Protein AF-A0A9W7L3P3-F1 (afdb_monomer_lite)

Structure (mmCIF, N/CA/C/O backbone):
data_AF-A0A9W7L3P3-F1
#
_entry.id   AF-A0A9W7L3P3-F1
#
loop_
_atom_site.group_PDB
_atom_site.id
_atom_site.type_symbol
_atom_site.label_atom_id
_atom_site.label_alt_id
_atom_site.label_comp_id
_atom_site.label_asym_id
_atom_site.label_entity_id
_atom_site.label_seq_id
_atom_site.pdbx_PDB_ins_code
_atom_site.Cartn_x
_atom_site.Cartn_y
_atom_site.Cartn_z
_atom_site.occupancy
_atom_site.B_iso_or_equiv
_atom_site.auth_seq_id
_atom_site.auth_comp_id
_atom_site.auth_asym_id
_atom_site.auth_atom_id
_atom_site.pdbx_PDB_model_num
ATOM 1 N N . MET A 1 1 ? -2.798 54.849 30.328 1.00 58.06 1 MET A N 1
ATOM 2 C CA . MET A 1 1 ? -1.854 54.057 29.497 1.00 58.06 1 MET A CA 1
ATOM 3 C C . MET A 1 1 ? -1.962 52.542 29.704 1.00 58.06 1 MET A C 1
ATOM 5 O O . MET A 1 1 ? -1.742 51.807 28.756 1.00 58.06 1 MET A O 1
ATOM 9 N N . THR A 1 2 ? -2.363 52.054 30.882 1.00 62.22 2 THR A N 1
ATOM 10 C CA . THR A 1 2 ? -2.474 50.613 31.211 1.00 62.22 2 THR A CA 1
ATOM 11 C C . THR A 1 2 ? -3.681 49.883 30.599 1.00 62.22 2 THR A C 1
ATOM 13 O O . THR A 1 2 ? -3.688 48.659 30.518 1.00 62.22 2 THR A O 1
ATOM 16 N N . HIS A 1 3 ? -4.718 50.605 30.163 1.00 67.12 3 HIS A N 1
ATOM 17 C CA . HIS A 1 3 ? -5.894 50.006 29.514 1.00 67.12 3 HIS A CA 1
ATOM 18 C C . HIS A 1 3 ? -5.633 49.639 28.050 1.00 67.12 3 HIS A C 1
ATOM 20 O O . HIS A 1 3 ? -6.048 48.574 27.601 1.00 67.12 3 HIS A O 1
ATOM 26 N N . PHE A 1 4 ? -4.878 50.477 27.333 1.00 69.19 4 PHE A N 1
ATOM 27 C CA . PHE A 1 4 ? -4.471 50.201 25.954 1.00 69.19 4 PHE A CA 1
ATOM 28 C C . PHE A 1 4 ? -3.526 49.001 25.871 1.00 69.19 4 PHE A C 1
ATOM 30 O O . PHE A 1 4 ? -3.684 48.162 24.992 1.00 69.19 4 PHE A O 1
ATOM 37 N N . THR A 1 5 ? -2.608 48.856 26.830 1.00 69.44 5 THR A N 1
ATOM 38 C CA . THR A 1 5 ? -1.710 47.693 26.889 1.00 69.44 5 THR A CA 1
ATOM 39 C C . THR A 1 5 ? -2.454 46.398 27.216 1.00 69.44 5 THR A C 1
ATOM 41 O O . THR A 1 5 ? -2.135 45.357 26.648 1.00 69.44 5 THR A O 1
ATOM 44 N N . ARG A 1 6 ? -3.490 46.453 28.066 1.00 74.44 6 ARG A N 1
ATOM 45 C CA . ARG A 1 6 ? -4.365 45.303 28.360 1.00 74.44 6 ARG A CA 1
ATOM 46 C C . ARG A 1 6 ? -5.200 44.884 27.152 1.00 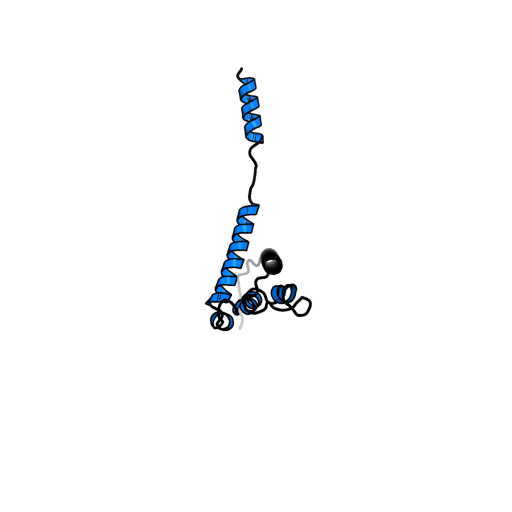74.44 6 ARG A C 1
ATOM 48 O O . ARG A 1 6 ? -5.254 43.697 26.854 1.00 74.44 6 ARG A O 1
ATOM 55 N N . LEU A 1 7 ? -5.795 45.837 26.433 1.00 72.31 7 LEU A N 1
ATOM 56 C CA . LEU A 1 7 ? -6.546 45.549 25.206 1.00 72.31 7 LEU A CA 1
ATOM 57 C C . LEU A 1 7 ? -5.651 44.940 24.125 1.00 72.31 7 LEU A C 1
ATOM 59 O O . LEU A 1 7 ? -6.035 43.958 23.499 1.00 72.31 7 LEU A O 1
ATOM 63 N N . PHE A 1 8 ? -4.436 45.465 23.960 1.00 75.44 8 PHE A N 1
ATOM 64 C CA . PHE A 1 8 ? -3.475 44.952 22.987 1.00 75.44 8 PHE A CA 1
ATOM 65 C C . PHE A 1 8 ? -3.001 43.527 23.322 1.00 75.44 8 PHE A C 1
ATOM 67 O O . PHE A 1 8 ? -2.916 42.683 22.434 1.00 75.44 8 PHE A O 1
ATOM 74 N N . LEU A 1 9 ? -2.773 43.224 24.607 1.00 73.69 9 LEU A N 1
ATOM 75 C CA . LEU A 1 9 ? -2.452 41.870 25.076 1.00 73.69 9 LEU A CA 1
ATOM 76 C C . LEU A 1 9 ? -3.598 40.877 24.841 1.00 73.69 9 LEU A C 1
ATOM 78 O O . LEU A 1 9 ? -3.352 39.766 24.381 1.00 73.69 9 LEU A O 1
ATOM 82 N N . PHE A 1 10 ? -4.846 41.276 25.102 1.00 74.00 10 PHE A N 1
ATOM 83 C CA . PHE A 1 10 ? -6.013 40.432 24.826 1.00 74.00 10 PHE A CA 1
ATOM 84 C C . PHE A 1 10 ? -6.187 40.148 23.327 1.00 74.00 10 PHE A C 1
ATOM 86 O O . PHE A 1 10 ? -6.502 39.021 22.946 1.00 74.00 10 PHE A O 1
ATOM 93 N N . LEU A 1 11 ? -5.926 41.137 22.469 1.00 76.50 11 LEU A N 1
ATOM 94 C CA . LEU A 1 11 ? -6.024 40.996 21.012 1.00 76.50 11 LEU A CA 1
ATOM 95 C C . LEU A 1 11 ? -4.939 40.059 20.448 1.00 76.50 11 LEU A C 1
ATOM 97 O O . LEU A 1 11 ? -5.214 39.262 19.554 1.00 76.50 11 LEU A O 1
ATOM 101 N N . LEU A 1 12 ? -3.734 40.079 21.029 1.00 74.19 12 LEU A N 1
ATOM 102 C CA . LEU A 1 12 ? -2.628 39.173 20.689 1.00 74.19 12 LEU A CA 1
ATOM 103 C C . LEU A 1 12 ? -2.917 37.706 21.046 1.00 74.19 12 LEU A C 1
ATOM 105 O O . LEU A 1 12 ? -2.524 36.807 20.306 1.00 74.19 12 LEU A O 1
ATOM 109 N N . VAL A 1 13 ? -3.634 37.452 22.144 1.00 74.38 13 VAL A N 1
ATOM 110 C CA . VAL A 1 13 ? -4.015 36.090 22.560 1.00 74.38 13 VAL A CA 1
ATOM 111 C C . VAL A 1 13 ? -5.079 35.490 21.632 1.00 74.38 13 VAL A C 1
ATOM 113 O O . VAL A 1 13 ? -5.055 34.290 21.369 1.00 74.38 13 VAL A O 1
ATOM 116 N N . LEU A 1 14 ? -5.972 36.313 21.072 1.00 70.12 14 LEU A N 1
ATOM 117 C CA . LEU A 1 14 ? -7.007 35.869 20.126 1.00 70.12 14 LEU A CA 1
ATOM 118 C C . LEU A 1 14 ? -6.471 35.568 18.714 1.00 70.12 14 LEU A C 1
ATOM 120 O O . LEU A 1 14 ? -7.133 34.875 17.947 1.00 70.12 14 LEU A O 1
ATOM 124 N N . LEU A 1 15 ? -5.272 36.055 18.378 1.00 66.62 15 LEU A N 1
ATOM 125 C CA . LEU A 1 15 ? -4.586 35.783 17.107 1.00 66.62 15 LEU A CA 1
ATOM 126 C C . LEU A 1 15 ? -3.742 34.496 17.134 1.00 66.62 15 LEU A C 1
ATOM 128 O O . LEU A 1 15 ? -3.132 34.149 16.123 1.00 66.62 15 LEU A O 1
ATOM 132 N N . LEU A 1 16 ? -3.691 33.776 18.261 1.00 66.81 16 LEU A N 1
ATOM 133 C CA . LEU A 1 16 ? -2.988 32.497 18.346 1.00 66.81 16 LEU A CA 1
ATOM 134 C C . LEU A 1 16 ? -3.813 31.415 17.625 1.00 66.81 16 LEU A C 1
ATOM 136 O O . LEU A 1 16 ? -4.913 31.088 18.077 1.00 66.81 16 LEU A O 1
ATOM 140 N N . PRO A 1 17 ? -3.317 30.826 16.520 1.00 66.06 17 PRO A N 1
ATOM 141 C CA . PRO A 1 17 ? -4.049 29.797 15.794 1.00 66.06 17 PRO A CA 1
ATOM 142 C C . PRO A 1 17 ? -4.228 28.558 16.679 1.00 66.06 17 PRO A C 1
ATOM 144 O O . PRO A 1 17 ? -3.274 27.841 16.993 1.00 66.06 17 PRO A O 1
ATOM 147 N N . THR A 1 18 ? -5.468 28.281 17.073 1.00 68.19 18 THR A N 1
ATOM 148 C CA . THR A 1 18 ? -5.830 27.071 17.805 1.00 68.19 18 THR A CA 1
ATOM 149 C C . THR A 1 18 ? -5.985 25.896 16.830 1.00 68.19 18 THR A C 1
ATOM 151 O O . THR A 1 18 ? -6.931 25.809 16.057 1.00 68.19 18 THR A O 1
ATOM 154 N N . GLY A 1 19 ? -5.044 24.944 16.889 1.00 59.44 19 GLY A N 1
ATOM 155 C CA . GLY A 1 19 ? -5.299 23.541 16.529 1.00 59.44 19 GLY A CA 1
ATOM 156 C C . GLY A 1 19 ? -4.790 23.035 15.170 1.00 59.44 19 GLY A C 1
ATOM 157 O O . GLY A 1 19 ? -5.517 22.995 14.185 1.00 59.44 19 GLY A O 1
ATOM 158 N N . ASN A 1 20 ? -3.591 22.437 15.160 1.00 58.28 20 ASN A N 1
ATOM 159 C CA . ASN A 1 20 ? -3.056 21.643 14.040 1.00 58.28 20 ASN A CA 1
ATOM 160 C C . ASN A 1 20 ? -3.150 20.118 14.293 1.00 58.28 20 ASN A C 1
ATOM 162 O O . ASN A 1 20 ? -2.153 19.398 14.245 1.00 58.28 20 ASN A O 1
ATOM 166 N N . HIS A 1 21 ? -4.349 19.570 14.532 1.00 59.25 21 HIS A N 1
ATOM 167 C CA . HIS A 1 21 ? -4.531 18.111 14.711 1.00 59.25 21 HIS A CA 1
ATOM 168 C C . HIS A 1 21 ? -4.523 17.300 13.397 1.00 59.25 21 HIS A C 1
ATOM 170 O O . HIS A 1 21 ? -4.377 16.074 13.420 1.00 59.25 21 HIS A O 1
ATOM 176 N N . ALA A 1 22 ? -4.635 17.955 12.237 1.00 60.44 22 ALA A N 1
ATOM 177 C CA . ALA A 1 22 ? -4.622 17.287 10.932 1.00 60.44 22 ALA A CA 1
ATOM 178 C C . ALA A 1 22 ? -3.230 16.748 10.539 1.00 60.44 22 ALA A C 1
ATOM 180 O O . ALA A 1 22 ? -3.123 15.723 9.856 1.00 60.44 22 ALA A O 1
ATOM 181 N N . LYS A 1 23 ? -2.151 17.396 11.006 1.00 63.19 23 LYS A N 1
ATOM 182 C CA . LYS A 1 23 ? -0.768 17.057 10.629 1.00 63.19 23 LYS A CA 1
ATOM 183 C C . LYS A 1 23 ? -0.342 15.678 11.150 1.00 63.19 23 LYS A C 1
ATOM 185 O O . LYS A 1 23 ? 0.233 14.899 10.393 1.00 63.19 23 LYS A O 1
ATOM 190 N N . SER A 1 24 ? -0.702 15.328 12.388 1.00 73.25 24 SER A N 1
ATOM 191 C CA . SER A 1 24 ? -0.318 14.045 13.002 1.00 73.25 24 SER A CA 1
ATOM 192 C C . SER A 1 24 ? -1.033 12.841 12.374 1.00 73.25 24 SER A C 1
ATOM 194 O O . SER A 1 24 ? -0.427 11.788 12.171 1.00 73.25 24 SER A O 1
ATOM 196 N N . ARG A 1 25 ? -2.314 12.986 11.999 1.00 70.00 25 ARG A N 1
ATOM 197 C CA . ARG A 1 25 ? -3.071 11.934 11.292 1.00 70.00 25 ARG A CA 1
ATOM 198 C C . ARG A 1 25 ? -2.506 11.668 9.898 1.00 70.00 25 ARG A C 1
ATOM 200 O O . ARG A 1 25 ? -2.386 10.506 9.500 1.00 70.00 25 ARG A O 1
ATOM 207 N N . ARG A 1 26 ? -2.133 12.729 9.173 1.00 72.94 26 ARG A N 1
ATOM 208 C CA . ARG A 1 26 ? -1.483 12.613 7.861 1.00 72.94 26 ARG A CA 1
ATOM 209 C C . ARG A 1 26 ? -0.138 11.898 7.976 1.00 72.94 26 ARG A C 1
ATOM 211 O O . ARG A 1 26 ? 0.062 10.915 7.275 1.00 72.94 26 ARG A O 1
ATOM 218 N N . GLN A 1 27 ? 0.705 12.302 8.929 1.00 79.12 27 GLN A N 1
ATOM 219 C CA . GLN A 1 27 ? 1.996 11.653 9.188 1.00 79.12 27 GLN A CA 1
ATOM 220 C C . GLN A 1 27 ? 1.854 10.150 9.462 1.00 79.12 27 GLN A C 1
ATOM 222 O O . GLN A 1 27 ? 2.544 9.358 8.833 1.00 79.12 27 GLN A O 1
ATOM 227 N N . LYS A 1 28 ? 0.911 9.731 10.320 1.00 84.38 28 LYS A N 1
ATOM 228 C CA . LYS A 1 28 ? 0.682 8.297 10.594 1.00 84.38 28 LYS A CA 1
ATOM 229 C C . LYS A 1 28 ? 0.274 7.507 9.347 1.00 84.38 28 LYS A C 1
ATOM 231 O O . LYS A 1 28 ? 0.715 6.378 9.165 1.00 84.38 28 LYS A O 1
ATOM 236 N N . THR A 1 29 ? -0.570 8.096 8.500 1.00 86.12 29 THR A N 1
ATOM 237 C CA . THR A 1 29 ? -1.037 7.444 7.267 1.00 86.12 29 THR A CA 1
ATOM 238 C C . THR A 1 29 ? 0.094 7.331 6.239 1.00 86.12 29 THR A C 1
ATOM 240 O O . THR A 1 29 ? 0.224 6.307 5.577 1.00 86.12 29 THR A O 1
ATOM 243 N N . ASP A 1 30 ? 0.957 8.347 6.160 1.00 86.88 30 ASP A N 1
ATOM 244 C CA . ASP A 1 30 ? 2.129 8.347 5.280 1.00 86.88 30 ASP A CA 1
ATOM 245 C C . ASP A 1 30 ? 3.189 7.338 5.722 1.00 86.88 30 ASP A C 1
ATOM 247 O O . ASP A 1 30 ? 3.771 6.656 4.880 1.00 86.88 30 ASP A O 1
ATOM 251 N N . THR A 1 31 ? 3.425 7.211 7.030 1.00 91.12 31 THR A N 1
ATOM 252 C CA . THR A 1 31 ? 4.332 6.194 7.575 1.00 91.12 31 THR A CA 1
ATOM 253 C C . THR A 1 31 ? 3.838 4.787 7.259 1.00 91.12 31 THR A C 1
ATOM 255 O O . THR A 1 31 ? 4.631 3.957 6.834 1.00 91.12 31 THR A O 1
ATOM 258 N N . MET A 1 32 ? 2.535 4.526 7.407 1.00 90.50 32 MET A N 1
ATOM 259 C CA . MET A 1 32 ? 1.948 3.225 7.073 1.00 90.50 32 MET A CA 1
ATOM 260 C C . MET A 1 32 ? 2.178 2.870 5.604 1.00 90.50 32 MET A C 1
ATOM 262 O O . MET A 1 32 ? 2.727 1.811 5.322 1.00 90.50 32 MET A O 1
ATOM 266 N N . TRP A 1 33 ? 1.845 3.784 4.688 1.00 90.50 33 TRP A N 1
ATOM 267 C CA . TRP A 1 33 ? 2.057 3.586 3.252 1.00 90.50 33 TRP A CA 1
ATOM 268 C C . TRP A 1 33 ? 3.527 3.270 2.935 1.00 90.50 33 TRP A C 1
ATOM 270 O O . TRP A 1 33 ? 3.821 2.301 2.242 1.00 90.50 33 TRP A O 1
ATOM 280 N N . LYS A 1 34 ? 4.463 4.051 3.491 1.00 93.00 34 LYS A N 1
ATOM 281 C CA . LYS A 1 34 ? 5.902 3.833 3.279 1.00 93.00 34 LYS A CA 1
ATOM 282 C C . LYS A 1 34 ? 6.375 2.492 3.832 1.00 93.00 34 LYS A C 1
ATOM 284 O O . LYS A 1 34 ? 7.200 1.846 3.197 1.00 93.00 34 LYS A O 1
ATOM 289 N N . ASN A 1 35 ? 5.877 2.085 4.997 1.00 94.69 35 ASN A N 1
ATOM 290 C CA . ASN A 1 35 ? 6.225 0.798 5.589 1.00 94.69 35 ASN A CA 1
ATOM 291 C C . ASN A 1 35 ? 5.680 -0.352 4.745 1.00 94.69 35 ASN A C 1
ATOM 293 O O . ASN A 1 35 ? 6.434 -1.265 4.440 1.00 94.69 35 ASN A O 1
ATOM 297 N N . ARG A 1 36 ? 4.426 -0.259 4.289 1.00 95.00 36 ARG A N 1
ATOM 298 C CA . ARG A 1 36 ? 3.819 -1.278 3.429 1.00 95.00 36 ARG A CA 1
ATOM 299 C C . ARG A 1 36 ? 4.551 -1.415 2.094 1.00 95.00 36 ARG A C 1
ATOM 301 O O . ARG A 1 36 ? 4.800 -2.525 1.645 1.00 95.00 36 ARG A O 1
ATOM 308 N N . LYS A 1 37 ? 4.956 -0.297 1.485 1.00 95.25 37 LYS A N 1
ATOM 309 C CA . LYS A 1 37 ? 5.789 -0.314 0.273 1.00 95.25 37 LYS A CA 1
ATOM 310 C C . LYS A 1 37 ? 7.122 -1.029 0.516 1.00 95.25 37 LYS A C 1
ATOM 312 O O . LYS A 1 37 ? 7.498 -1.886 -0.268 1.00 95.25 37 LYS A O 1
ATOM 317 N N . ARG A 1 38 ? 7.803 -0.715 1.624 1.00 95.44 38 ARG A N 1
ATOM 318 C CA . ARG A 1 38 ? 9.085 -1.342 1.994 1.00 95.44 38 ARG A CA 1
ATOM 319 C C . ARG A 1 38 ? 8.960 -2.835 2.278 1.00 95.44 38 ARG A C 1
ATOM 321 O O . ARG A 1 38 ? 9.874 -3.572 1.941 1.00 95.44 38 ARG A O 1
ATOM 328 N N . GLU A 1 39 ? 7.868 -3.253 2.909 1.00 95.88 39 GLU A N 1
ATOM 329 C CA . GLU A 1 39 ? 7.542 -4.664 3.134 1.00 95.88 39 GLU A CA 1
ATOM 330 C C . GLU A 1 39 ? 7.443 -5.390 1.786 1.00 95.88 39 GLU A C 1
ATOM 332 O O . GLU A 1 39 ? 8.170 -6.346 1.552 1.00 95.88 39 GLU A O 1
ATOM 337 N N . CYS A 1 40 ? 6.671 -4.853 0.838 1.00 96.81 40 CYS A N 1
ATOM 338 C CA . CYS A 1 40 ? 6.587 -5.407 -0.515 1.00 96.81 40 CYS A CA 1
ATOM 339 C C . CYS A 1 40 ? 7.926 -5.385 -1.273 1.00 96.81 40 CYS A C 1
ATOM 341 O O . CYS A 1 40 ? 8.212 -6.291 -2.037 1.00 96.81 40 CYS A O 1
ATOM 343 N N . GLU A 1 41 ? 8.772 -4.375 -1.078 1.00 95.31 41 GLU A N 1
ATOM 344 C CA . GLU A 1 41 ? 10.089 -4.314 -1.732 1.00 95.31 41 GLU A CA 1
ATOM 345 C C . GLU A 1 41 ? 11.106 -5.319 -1.160 1.00 95.31 41 GLU A C 1
ATOM 347 O O . GLU A 1 41 ? 12.050 -5.690 -1.855 1.00 95.31 41 GLU A O 1
ATOM 352 N N . ARG A 1 42 ? 10.981 -5.707 0.118 1.00 93.50 42 ARG A N 1
ATOM 353 C CA . ARG A 1 42 ? 12.045 -6.423 0.855 1.00 93.50 42 ARG A CA 1
ATOM 354 C C . ARG A 1 42 ? 11.654 -7.802 1.363 1.00 93.50 42 ARG A C 1
ATOM 356 O O . ARG A 1 42 ? 12.529 -8.647 1.537 1.00 93.50 42 ARG A O 1
ATOM 363 N N . GLU A 1 43 ? 10.388 -8.002 1.678 1.00 92.81 43 GLU A N 1
ATOM 364 C CA . GLU A 1 43 ? 9.893 -9.213 2.332 1.00 92.81 43 GLU A CA 1
ATOM 365 C C . GLU A 1 43 ? 9.115 -10.095 1.359 1.00 92.81 43 GLU A C 1
ATOM 367 O O . GLU A 1 43 ? 9.174 -11.313 1.485 1.00 92.81 43 GLU A O 1
ATOM 372 N N . ASP A 1 44 ? 8.462 -9.507 0.354 1.00 94.31 44 ASP A N 1
ATOM 373 C CA . ASP A 1 44 ? 7.803 -10.270 -0.703 1.00 94.31 44 ASP A CA 1
ATOM 374 C C . ASP A 1 44 ? 8.838 -10.889 -1.657 1.00 94.31 44 ASP A C 1
ATOM 376 O O . ASP A 1 44 ? 9.589 -10.185 -2.338 1.00 94.31 44 ASP A O 1
ATOM 380 N N . ASP A 1 45 ? 8.893 -12.223 -1.693 1.00 92.50 45 ASP A N 1
ATOM 381 C CA . ASP A 1 45 ? 9.882 -12.963 -2.482 1.00 92.50 45 ASP A CA 1
ATOM 382 C C . ASP A 1 45 ? 9.732 -12.725 -3.994 1.00 92.50 45 ASP A C 1
ATOM 384 O O . ASP A 1 45 ? 10.737 -12.744 -4.711 1.00 92.50 45 ASP A O 1
ATOM 388 N N . LEU A 1 46 ? 8.510 -12.456 -4.480 1.00 92.00 46 LEU A N 1
ATOM 389 C CA . LEU A 1 46 ? 8.258 -12.185 -5.897 1.00 92.00 46 LEU A CA 1
ATOM 390 C C . LEU A 1 46 ? 8.851 -10.832 -6.286 1.00 92.00 46 LEU A C 1
ATOM 392 O O . LEU A 1 46 ? 9.589 -10.742 -7.264 1.00 92.00 46 LEU A O 1
ATOM 396 N N . CYS A 1 47 ? 8.570 -9.785 -5.510 1.00 95.12 47 CYS A N 1
ATOM 397 C CA . CYS A 1 47 ? 9.039 -8.440 -5.830 1.00 95.12 47 CYS A CA 1
ATOM 398 C C . CYS A 1 47 ? 10.524 -8.230 -5.497 1.00 95.12 47 CYS A C 1
ATOM 400 O O . CYS A 1 47 ? 11.210 -7.499 -6.215 1.00 95.12 47 CYS A O 1
ATOM 402 N N . ARG A 1 48 ? 11.050 -8.882 -4.448 1.00 94.00 48 ARG A N 1
ATOM 403 C CA . ARG A 1 48 ? 12.473 -8.802 -4.067 1.00 94.00 48 ARG A CA 1
ATOM 404 C C . ARG A 1 48 ? 13.394 -9.431 -5.110 1.00 94.00 48 ARG A C 1
ATOM 406 O O . ARG A 1 48 ? 14.518 -8.968 -5.282 1.00 94.00 48 ARG A O 1
ATOM 413 N N . GLY A 1 49 ? 12.946 -10.496 -5.777 1.00 92.50 49 GLY A N 1
ATOM 414 C CA . GLY A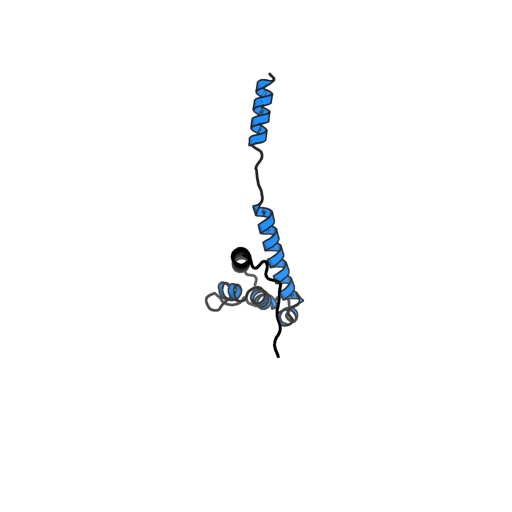 1 49 ? 13.725 -11.177 -6.815 1.00 92.50 49 GLY A CA 1
ATOM 415 C C . GLY A 1 49 ? 13.881 -10.374 -8.112 1.00 92.50 49 GLY A C 1
ATOM 416 O O . GLY A 1 49 ? 14.692 -10.742 -8.959 1.00 92.50 49 GLY A O 1
ATOM 417 N N . MET A 1 50 ? 13.120 -9.290 -8.278 1.00 93.56 50 MET A N 1
ATOM 418 C CA . MET A 1 50 ? 13.121 -8.454 -9.477 1.00 93.56 50 MET A CA 1
ATOM 419 C C . MET A 1 50 ? 14.083 -7.269 -9.342 1.00 93.56 50 MET A C 1
ATOM 421 O O . MET A 1 50 ? 14.279 -6.718 -8.257 1.00 93.56 50 MET A O 1
ATOM 425 N N . HIS A 1 51 ? 14.653 -6.833 -10.468 1.00 92.62 51 HIS A N 1
ATOM 426 C CA . HIS A 1 51 ? 15.456 -5.611 -10.508 1.00 92.62 51 HIS A CA 1
ATOM 427 C C . HIS A 1 51 ? 14.596 -4.394 -10.100 1.00 92.62 51 HIS A C 1
ATOM 429 O O . HIS A 1 51 ? 13.428 -4.342 -10.495 1.00 92.62 51 HIS A O 1
ATOM 435 N N . PRO A 1 52 ? 15.129 -3.404 -9.353 1.00 87.88 52 PRO A N 1
ATOM 436 C CA . PRO A 1 52 ? 14.358 -2.245 -8.885 1.00 87.88 52 PRO A CA 1
ATOM 437 C C . PRO A 1 52 ? 13.615 -1.471 -9.980 1.00 87.88 52 PRO A C 1
ATOM 439 O O . PRO A 1 52 ? 12.528 -0.963 -9.732 1.00 87.88 52 PRO A O 1
ATOM 442 N N . ASP A 1 53 ? 14.167 -1.425 -11.191 1.00 89.06 53 ASP A N 1
ATOM 443 C CA . ASP A 1 53 ? 13.537 -0.726 -12.320 1.00 89.06 53 ASP A CA 1
ATOM 444 C C . ASP A 1 53 ? 12.342 -1.496 -12.914 1.00 89.06 53 ASP A C 1
ATOM 446 O O . ASP A 1 53 ? 11.486 -0.897 -13.558 1.00 89.06 53 ASP A O 1
ATOM 450 N N . MET A 1 54 ? 12.253 -2.809 -12.660 1.00 91.75 54 MET A N 1
ATOM 451 C CA . MET A 1 54 ? 11.195 -3.686 -13.191 1.00 91.75 54 MET A CA 1
ATOM 452 C C . MET A 1 54 ? 10.178 -4.084 -12.111 1.00 91.75 54 MET A C 1
ATOM 454 O O . MET A 1 54 ? 9.089 -4.584 -12.389 1.00 91.75 54 MET A O 1
ATOM 458 N N . ASN A 1 55 ? 10.512 -3.883 -10.832 1.00 94.81 55 ASN A N 1
ATOM 459 C CA . ASN A 1 55 ? 9.694 -4.377 -9.726 1.00 94.81 55 ASN A CA 1
ATOM 460 C C . ASN A 1 55 ? 8.520 -3.454 -9.361 1.00 94.81 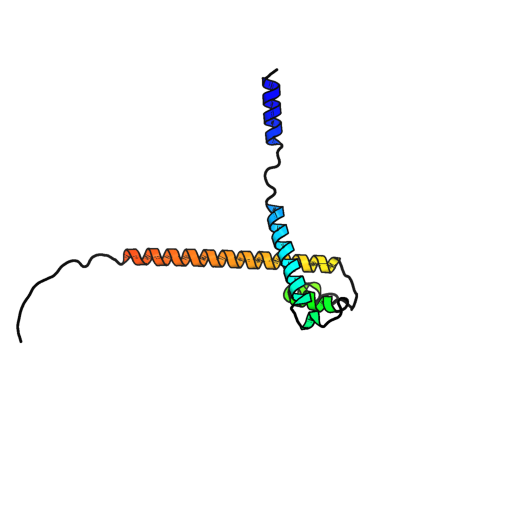55 ASN A C 1
ATOM 462 O O . ASN A 1 55 ? 7.702 -3.806 -8.509 1.00 94.81 55 ASN A O 1
ATOM 466 N N . GLN A 1 56 ? 8.393 -2.290 -10.003 1.00 95.19 56 GLN A N 1
ATOM 467 C CA . GLN A 1 56 ? 7.432 -1.260 -9.612 1.00 95.19 56 GLN A CA 1
ATOM 468 C C . GLN A 1 56 ? 5.972 -1.732 -9.701 1.00 95.19 56 GLN A C 1
ATOM 470 O O . GLN A 1 56 ? 5.189 -1.480 -8.779 1.00 95.19 56 GLN A O 1
ATOM 475 N N . ASN A 1 57 ? 5.600 -2.461 -10.759 1.00 96.12 57 ASN A N 1
ATOM 476 C CA . ASN A 1 57 ? 4.256 -3.037 -10.874 1.00 96.12 57 ASN A CA 1
ATOM 477 C C . ASN A 1 57 ? 3.994 -4.103 -9.807 1.00 96.12 57 ASN A C 1
ATOM 479 O O . ASN A 1 57 ? 2.923 -4.106 -9.199 1.00 96.12 57 ASN A O 1
ATOM 483 N N . CYS A 1 58 ? 4.982 -4.964 -9.537 1.00 96.94 58 CYS A N 1
ATOM 484 C CA . CYS A 1 58 ? 4.895 -5.977 -8.485 1.00 96.94 58 CYS A CA 1
ATOM 485 C C . CYS A 1 58 ? 4.642 -5.319 -7.126 1.00 96.94 58 CYS A C 1
ATOM 487 O O . CYS A 1 58 ? 3.671 -5.645 -6.442 1.00 96.94 58 CYS A O 1
ATOM 489 N N . VAL A 1 59 ? 5.462 -4.324 -6.772 1.00 97.19 59 VAL A N 1
ATOM 490 C CA . VAL A 1 59 ? 5.357 -3.601 -5.501 1.00 97.19 59 VAL A CA 1
ATOM 491 C C . VAL A 1 59 ? 4.001 -2.913 -5.381 1.00 97.19 59 VAL A C 1
ATOM 493 O O . VAL A 1 59 ? 3.339 -3.058 -4.356 1.00 97.19 59 VAL A O 1
ATOM 496 N N . ASN A 1 60 ? 3.540 -2.199 -6.413 1.00 96.94 60 ASN A N 1
ATOM 497 C CA . ASN A 1 60 ? 2.241 -1.526 -6.357 1.00 96.94 60 ASN A CA 1
ATOM 498 C C . ASN A 1 60 ? 1.094 -2.535 -6.176 1.00 96.94 60 ASN A C 1
ATOM 500 O O . ASN A 1 60 ? 0.238 -2.336 -5.312 1.00 96.94 60 ASN A O 1
ATOM 504 N N . LYS A 1 61 ? 1.111 -3.657 -6.902 1.00 97.00 61 LYS A N 1
ATOM 505 C CA . LYS A 1 61 ? 0.101 -4.711 -6.751 1.00 97.00 61 LYS A CA 1
ATOM 506 C C . LYS A 1 61 ? 0.148 -5.378 -5.372 1.00 97.00 61 LYS A C 1
ATOM 508 O O . LYS A 1 61 ? -0.900 -5.602 -4.778 1.00 97.00 61 LYS A O 1
ATOM 513 N N . CYS A 1 62 ? 1.336 -5.624 -4.818 1.00 97.38 62 CYS A N 1
ATOM 514 C CA . CYS A 1 62 ? 1.510 -6.144 -3.457 1.00 97.38 62 CYS A CA 1
ATOM 515 C C . CYS A 1 62 ? 0.978 -5.178 -2.382 1.00 97.38 62 CYS A C 1
ATOM 517 O O . CYS A 1 62 ? 0.400 -5.598 -1.369 1.00 97.38 62 CYS A O 1
ATOM 519 N N . VAL A 1 63 ? 1.164 -3.867 -2.580 1.00 96.88 63 VAL A N 1
ATOM 520 C CA . VAL A 1 63 ? 0.701 -2.868 -1.612 1.00 96.88 63 VAL A CA 1
ATOM 521 C C . VAL A 1 63 ? -0.824 -2.808 -1.573 1.00 96.88 63 VAL A C 1
ATOM 523 O O . VAL A 1 63 ? -1.395 -2.789 -0.481 1.00 96.88 63 VAL A O 1
ATOM 526 N N . SER A 1 64 ? -1.477 -2.765 -2.734 1.00 97.12 64 SER A N 1
ATOM 527 C CA . SER A 1 64 ? -2.934 -2.841 -2.838 1.00 97.12 64 SER A CA 1
ATOM 528 C C . SER A 1 64 ? -3.337 -3.306 -4.239 1.00 97.12 64 SER A C 1
ATOM 530 O O . SER A 1 64 ? -3.228 -2.513 -5.178 1.00 97.12 64 SER A O 1
ATOM 532 N N . PRO A 1 65 ? -3.837 -4.546 -4.390 1.00 96.62 65 PRO A N 1
ATOM 533 C CA . PRO A 1 65 ? -4.333 -5.039 -5.672 1.00 96.62 65 PRO A CA 1
ATOM 534 C C . PRO A 1 65 ? -5.487 -4.187 -6.211 1.00 96.62 65 PRO A C 1
ATOM 536 O O . PRO A 1 65 ? -5.486 -3.832 -7.381 1.00 96.62 65 PRO A O 1
ATOM 539 N N . GLU A 1 66 ? -6.415 -3.776 -5.342 1.00 97.06 66 GLU A N 1
ATOM 540 C CA . GLU A 1 66 ? -7.587 -2.975 -5.726 1.00 97.06 66 GLU A CA 1
ATOM 541 C C . GLU A 1 66 ? -7.178 -1.610 -6.298 1.00 97.06 66 GLU A C 1
ATOM 543 O O . GLU A 1 66 ? -7.592 -1.236 -7.394 1.00 97.06 66 GLU A O 1
ATOM 548 N N . CYS A 1 67 ? -6.292 -0.886 -5.605 1.00 97.81 67 CYS A N 1
ATOM 549 C CA . CYS A 1 67 ? -5.783 0.392 -6.110 1.00 97.81 67 CYS A CA 1
ATOM 550 C C . CYS A 1 67 ? -4.879 0.222 -7.330 1.00 97.81 67 CYS A C 1
ATOM 552 O O . CYS A 1 67 ? -4.746 1.151 -8.129 1.00 97.81 67 CYS A O 1
ATOM 554 N N . PHE A 1 68 ? -4.200 -0.922 -7.449 1.00 97.62 68 PHE A N 1
ATOM 555 C CA . PHE A 1 68 ? -3.378 -1.206 -8.613 1.00 97.62 68 PHE A CA 1
ATOM 556 C C . PHE A 1 68 ? -4.274 -1.367 -9.830 1.00 97.62 68 PHE A C 1
ATOM 558 O O . PHE A 1 68 ? -4.021 -0.711 -10.827 1.00 97.62 68 PHE A O 1
ATOM 565 N N . ASP A 1 69 ? -5.350 -2.139 -9.733 1.00 97.25 69 ASP A N 1
ATOM 566 C CA . ASP A 1 69 ? -6.285 -2.319 -10.839 1.00 97.25 69 ASP A CA 1
ATOM 567 C C . ASP A 1 69 ? -7.024 -1.005 -11.179 1.00 97.25 69 ASP A C 1
ATOM 569 O O . ASP A 1 69 ? -7.213 -0.704 -12.356 1.00 97.25 69 ASP A O 1
ATOM 573 N N . GLU A 1 70 ? -7.349 -0.161 -10.187 1.00 96.88 70 GLU A N 1
ATOM 574 C CA . GLU A 1 70 ? -7.957 1.169 -10.412 1.00 96.88 70 GLU A CA 1
ATOM 575 C C . GLU A 1 70 ? -7.053 2.097 -11.249 1.00 96.88 70 GLU A C 1
ATOM 577 O O . GLU A 1 70 ? -7.543 2.861 -12.079 1.00 96.88 70 GLU A O 1
ATOM 582 N N . VAL A 1 71 ? -5.731 2.047 -11.046 1.00 97.62 71 VAL A N 1
ATOM 583 C CA . VAL A 1 71 ? -4.782 3.002 -11.654 1.00 97.62 71 VAL A CA 1
ATOM 584 C C . VAL A 1 71 ? -4.001 2.404 -12.828 1.00 97.62 71 VAL A C 1
ATOM 586 O O . VAL A 1 71 ? -3.745 3.090 -13.818 1.00 97.62 71 VAL A O 1
ATOM 589 N N 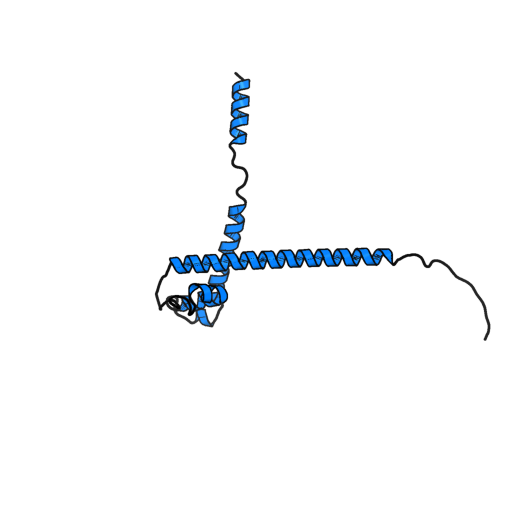. TYR A 1 72 ? -3.631 1.133 -12.734 1.00 96.44 72 TYR A N 1
ATOM 590 C CA . TYR A 1 72 ? -2.754 0.367 -13.630 1.00 96.44 72 TYR A CA 1
ATOM 591 C C . TYR A 1 72 ? -3.417 -0.869 -14.245 1.00 96.44 72 TYR A C 1
ATOM 593 O O . TYR A 1 72 ? -2.753 -1.638 -14.939 1.00 96.44 72 TYR A O 1
ATOM 601 N N . GLY A 1 73 ? -4.712 -1.071 -14.004 1.00 93.75 73 GLY A N 1
ATOM 602 C CA . GLY A 1 73 ? -5.447 -2.202 -14.547 1.00 93.75 73 GLY A CA 1
ATOM 603 C C . GLY A 1 73 ? -5.795 -2.077 -16.036 1.00 93.75 73 GLY A C 1
ATOM 604 O O . GLY A 1 73 ? -5.468 -1.093 -16.699 1.00 93.75 73 GLY A O 1
ATOM 605 N N . PRO A 1 74 ? -6.520 -3.072 -16.572 1.00 91.00 74 PRO A N 1
ATOM 606 C CA . PRO A 1 74 ? -6.846 -3.158 -17.998 1.00 91.00 74 PRO A CA 1
ATOM 607 C C . PRO A 1 74 ? -7.753 -2.036 -18.519 1.00 91.00 74 PRO A C 1
ATOM 609 O O . PRO A 1 74 ? -7.823 -1.812 -19.722 1.00 91.00 74 PRO A O 1
ATOM 612 N N . SER A 1 75 ? -8.489 -1.360 -17.631 1.00 90.19 75 SER A N 1
ATOM 613 C CA . SER A 1 75 ? -9.375 -0.242 -17.979 1.00 90.19 75 SER A CA 1
ATOM 614 C C . SER A 1 75 ? -8.652 1.105 -18.095 1.00 90.19 75 SER A C 1
ATOM 616 O O . SER A 1 75 ? -9.291 2.112 -18.395 1.00 90.19 75 SER A O 1
ATOM 618 N N . THR A 1 76 ? -7.347 1.149 -17.819 1.00 90.12 76 THR A N 1
ATOM 619 C CA . THR A 1 76 ? -6.486 2.335 -17.949 1.00 90.12 76 THR A CA 1
ATOM 620 C C . THR A 1 76 ? -5.415 2.068 -19.026 1.00 90.12 76 THR A C 1
ATOM 622 O O . THR A 1 76 ? -5.519 1.061 -19.727 1.00 90.12 76 THR A O 1
ATOM 625 N N . PRO A 1 77 ? -4.375 2.911 -19.208 1.00 91.00 77 PRO A N 1
ATOM 626 C CA . PRO A 1 77 ? -3.276 2.624 -20.143 1.00 91.00 77 PRO A CA 1
ATOM 627 C C . PRO A 1 77 ? -2.473 1.342 -19.846 1.00 91.00 77 PRO A C 1
ATOM 629 O O . PRO A 1 77 ? -1.546 1.034 -20.584 1.00 91.00 77 PRO A O 1
ATOM 632 N N . GLY A 1 78 ? -2.817 0.599 -18.787 1.00 92.44 78 GLY A N 1
ATOM 633 C CA . GLY A 1 78 ? -2.174 -0.654 -18.405 1.00 92.44 78 GLY A CA 1
ATOM 634 C C . GLY A 1 78 ? -1.015 -0.474 -17.418 1.00 92.44 78 GLY A C 1
ATOM 635 O O . GLY A 1 78 ? -0.772 0.639 -16.938 1.00 92.44 78 GLY A O 1
ATOM 636 N N . PRO A 1 79 ? -0.324 -1.567 -17.052 1.00 94.19 79 PRO A N 1
ATOM 637 C CA . PRO A 1 79 ? 0.835 -1.531 -16.163 1.00 94.19 79 PRO A CA 1
ATOM 638 C C . PRO A 1 79 ? 1.941 -0.617 -16.694 1.00 94.19 79 PRO A C 1
ATOM 640 O O . PRO A 1 79 ? 2.000 -0.353 -17.889 1.00 94.19 79 PRO A O 1
ATOM 643 N N . LEU A 1 80 ? 2.814 -0.146 -15.804 1.00 94.00 80 LEU A N 1
ATOM 644 C CA . LEU A 1 80 ? 3.987 0.628 -16.220 1.00 94.00 80 LEU A CA 1
ATOM 645 C C . LEU A 1 80 ? 4.943 -0.252 -17.027 1.00 94.00 80 LEU A C 1
ATOM 647 O O . LEU A 1 80 ? 5.092 -1.435 -16.720 1.00 94.00 80 LEU A O 1
ATOM 651 N N . GLU A 1 81 ? 5.611 0.318 -18.014 1.00 93.69 81 GLU A N 1
ATOM 652 C CA . GLU A 1 81 ? 6.739 -0.344 -18.652 1.00 93.69 81 GLU A CA 1
ATOM 653 C C . GLU A 1 81 ? 7.960 -0.362 -17.719 1.00 93.69 81 GLU A C 1
ATOM 655 O O . GLU A 1 81 ? 8.078 0.391 -16.747 1.00 93.69 81 GLU A O 1
ATOM 660 N N . ASP A 1 82 ? 8.880 -1.268 -18.015 1.00 92.12 82 ASP A N 1
ATOM 661 C CA . ASP A 1 82 ? 10.128 -1.457 -17.290 1.00 92.12 82 ASP A CA 1
ATOM 662 C C . ASP A 1 82 ? 10.994 -0.180 -17.348 1.00 92.12 82 ASP A C 1
ATOM 664 O O . ASP A 1 82 ? 11.394 0.276 -18.420 1.00 92.12 82 ASP A O 1
ATOM 668 N N . GLY A 1 83 ? 11.273 0.421 -16.185 1.00 91.19 83 GLY A N 1
ATOM 669 C CA . GLY A 1 83 ? 11.963 1.713 -16.066 1.00 91.19 83 GLY A CA 1
ATOM 670 C C . GLY A 1 83 ? 11.087 2.959 -16.286 1.00 91.19 83 GLY A C 1
ATOM 671 O O . GLY A 1 83 ? 11.592 4.081 -16.187 1.00 91.19 83 GLY A O 1
ATOM 672 N N . GLU A 1 84 ? 9.787 2.806 -16.551 1.00 93.06 84 GLU A N 1
ATOM 673 C CA . GLU A 1 84 ? 8.861 3.928 -16.721 1.00 93.06 84 GLU A CA 1
ATOM 674 C C . GLU A 1 84 ? 8.509 4.589 -15.377 1.00 93.06 84 GLU A C 1
ATOM 676 O O . GLU A 1 84 ? 8.146 3.941 -14.390 1.00 93.06 84 GLU A O 1
ATOM 681 N N . LEU A 1 85 ? 8.549 5.924 -15.347 1.00 92.00 85 LEU A N 1
ATOM 682 C CA . LEU A 1 85 ? 8.137 6.719 -14.195 1.00 92.00 85 LEU A CA 1
ATOM 683 C C . LEU A 1 85 ? 6.925 7.586 -14.536 1.00 92.00 85 LEU A C 1
ATOM 685 O O . LEU A 1 85 ? 7.057 8.606 -15.208 1.00 92.00 85 LEU A O 1
ATOM 689 N N . ASP A 1 86 ? 5.770 7.245 -13.962 1.00 95.38 86 ASP A N 1
ATOM 690 C CA . ASP A 1 86 ? 4.568 8.080 -14.017 1.00 95.38 86 ASP A CA 1
ATOM 691 C C . ASP A 1 86 ? 4.254 8.702 -12.636 1.00 95.38 86 ASP A C 1
ATOM 693 O O . ASP A 1 86 ? 3.618 8.075 -11.774 1.00 95.38 86 ASP A O 1
ATOM 697 N N . PRO A 1 87 ? 4.691 9.949 -12.374 1.00 95.62 87 PRO A N 1
ATOM 698 C CA . PRO A 1 87 ? 4.465 10.610 -11.093 1.00 95.62 87 PRO A CA 1
ATOM 699 C C . PRO A 1 87 ? 3.001 11.011 -10.863 1.00 95.62 87 PRO A C 1
ATOM 701 O O . PRO A 1 87 ? 2.615 11.267 -9.718 1.00 95.62 87 PRO A O 1
ATOM 704 N N . GLU A 1 88 ? 2.180 11.117 -11.908 1.00 96.88 88 GLU A N 1
ATOM 705 C CA . GLU A 1 88 ? 0.766 11.464 -11.780 1.00 96.88 88 GLU A CA 1
ATOM 706 C C . GLU A 1 88 ? -0.031 10.253 -11.298 1.00 96.88 88 GLU A C 1
ATOM 708 O O . GLU A 1 88 ? -0.675 10.308 -10.244 1.00 96.88 88 GLU A O 1
ATOM 713 N N . ARG A 1 89 ? 0.119 9.116 -11.978 1.00 96.44 89 ARG A N 1
ATOM 714 C CA . ARG A 1 89 ? -0.483 7.842 -11.573 1.00 96.44 89 ARG A CA 1
ATOM 715 C C . ARG A 1 89 ? 0.037 7.380 -10.222 1.00 96.44 89 ARG A C 1
ATOM 717 O O . ARG A 1 89 ? -0.740 6.897 -9.399 1.00 96.44 89 ARG A O 1
ATOM 724 N N . GLN A 1 90 ? 1.307 7.635 -9.904 1.00 95.81 90 GLN A N 1
ATOM 725 C CA . GLN A 1 90 ? 1.836 7.364 -8.567 1.00 95.81 90 GLN A CA 1
ATOM 726 C C . GLN A 1 90 ? 1.105 8.165 -7.472 1.00 95.81 90 GLN A C 1
ATOM 728 O O . GLN A 1 90 ? 0.838 7.634 -6.384 1.00 95.81 90 GLN A O 1
ATOM 733 N N . LYS A 1 91 ? 0.744 9.432 -7.730 1.00 96.25 91 LYS A N 1
ATOM 734 C CA . LYS A 1 91 ? -0.056 10.238 -6.789 1.00 96.25 91 LYS A CA 1
ATOM 735 C C . LYS A 1 91 ? -1.470 9.684 -6.649 1.00 96.25 91 LYS A C 1
ATOM 737 O O . LYS A 1 91 ? -1.947 9.599 -5.514 1.00 96.25 91 LYS A O 1
ATOM 742 N N . LEU A 1 92 ? -2.108 9.292 -7.753 1.00 97.25 92 LEU A N 1
ATOM 743 C CA . LEU A 1 92 ? -3.440 8.676 -7.750 1.00 97.25 92 LEU A CA 1
ATOM 744 C C . LEU A 1 92 ? -3.441 7.375 -6.945 1.00 97.25 92 LEU A C 1
ATOM 746 O O . LEU A 1 92 ? -4.219 7.240 -6.000 1.00 97.25 92 LEU A O 1
ATOM 750 N N . PHE A 1 93 ? -2.483 6.491 -7.216 1.00 97.12 93 PHE A N 1
ATOM 751 C CA . PHE A 1 93 ? -2.304 5.235 -6.494 1.00 97.12 93 PHE A CA 1
ATOM 752 C C . PHE A 1 93 ? -2.114 5.468 -4.993 1.00 97.12 93 PHE A C 1
ATOM 754 O O . PHE A 1 93 ? -2.839 4.921 -4.163 1.00 97.12 93 PHE A O 1
ATOM 761 N N . THR A 1 94 ? -1.200 6.368 -4.622 1.00 95.62 94 THR A N 1
ATOM 762 C CA . THR A 1 94 ? -0.970 6.697 -3.209 1.00 95.62 94 THR A CA 1
ATOM 763 C C . THR A 1 94 ? -2.225 7.300 -2.564 1.00 95.62 94 THR A C 1
ATOM 765 O O . THR A 1 94 ? -2.496 7.066 -1.387 1.00 95.62 94 THR A O 1
ATOM 768 N N . SER A 1 95 ? -3.001 8.101 -3.299 1.00 95.81 95 SER A N 1
ATOM 769 C CA . SER A 1 95 ? -4.264 8.664 -2.811 1.00 95.81 95 SER A CA 1
ATOM 770 C C . SER A 1 95 ? -5.294 7.569 -2.523 1.00 95.81 95 SER A C 1
ATOM 772 O O . SER A 1 95 ? -5.860 7.558 -1.425 1.00 95.81 95 SER A O 1
ATOM 774 N N . CYS A 1 96 ? -5.461 6.621 -3.450 1.00 97.31 96 CYS A N 1
ATOM 775 C CA . CYS A 1 96 ? -6.323 5.450 -3.293 1.00 97.31 96 CYS A CA 1
ATOM 776 C C . CYS A 1 96 ? -5.940 4.645 -2.043 1.00 97.31 96 CYS A C 1
ATOM 778 O O . CYS A 1 96 ? -6.736 4.532 -1.113 1.00 97.31 96 CYS A O 1
ATOM 780 N N . VAL A 1 97 ? -4.673 4.236 -1.908 1.00 96.50 97 VAL A N 1
ATOM 781 C CA . VAL A 1 97 ? -4.230 3.420 -0.759 1.00 96.50 97 VAL A CA 1
ATOM 782 C C . VAL A 1 97 ? -4.456 4.139 0.576 1.00 96.50 97 VAL A C 1
ATOM 784 O O . VAL A 1 97 ? -4.868 3.545 1.577 1.00 96.50 97 VAL A O 1
ATOM 787 N N . ARG A 1 98 ? -4.223 5.458 0.617 1.00 94.12 98 ARG A N 1
ATOM 788 C CA . ARG A 1 98 ? -4.485 6.268 1.817 1.00 94.12 98 ARG A CA 1
ATOM 789 C C . ARG A 1 98 ? -5.976 6.349 2.150 1.00 94.12 98 ARG A C 1
ATOM 791 O O . ARG A 1 98 ? -6.309 6.401 3.338 1.00 94.12 98 ARG A O 1
ATOM 798 N N . ARG A 1 99 ? -6.853 6.436 1.146 1.00 95.06 99 ARG A N 1
ATOM 799 C CA . ARG A 1 99 ? -8.315 6.440 1.315 1.00 95.06 99 ARG A CA 1
ATOM 800 C C . ARG A 1 99 ? -8.765 5.109 1.906 1.00 95.06 99 ARG A C 1
ATOM 802 O O . ARG A 1 99 ? -9.373 5.116 2.979 1.00 95.06 99 ARG A O 1
ATOM 809 N N . ASP A 1 100 ? -8.363 4.006 1.295 1.00 94.56 100 ASP A N 1
ATOM 810 C CA . ASP A 1 100 ? -8.801 2.665 1.677 1.00 94.56 100 ASP A CA 1
ATOM 811 C C . ASP A 1 100 ? -8.350 2.319 3.094 1.00 94.56 100 ASP A C 1
ATOM 813 O O . ASP A 1 100 ? -9.138 1.857 3.919 1.00 94.56 100 ASP A O 1
ATOM 817 N N . TYR A 1 101 ? -7.112 2.666 3.453 1.00 92.00 101 TYR A N 1
ATOM 818 C CA . TYR A 1 101 ? -6.629 2.489 4.820 1.00 92.00 101 TYR A CA 1
ATOM 819 C C . TYR A 1 101 ? -7.473 3.250 5.852 1.00 92.00 101 TYR A C 1
ATOM 821 O O . TYR A 1 101 ? -7.798 2.726 6.924 1.00 92.00 101 TYR A O 1
ATOM 829 N N . ARG A 1 102 ? -7.839 4.505 5.555 1.00 91.56 102 ARG A N 1
ATOM 830 C CA . ARG A 1 102 ? -8.688 5.305 6.452 1.00 91.56 102 ARG A CA 1
ATOM 831 C C . ARG A 1 102 ? -10.071 4.684 6.584 1.00 91.56 102 ARG A C 1
ATOM 833 O O . ARG A 1 102 ? -10.617 4.680 7.686 1.00 91.56 102 ARG A O 1
ATOM 840 N N . GLU A 1 103 ? -10.625 4.165 5.497 1.00 94.19 103 GLU A N 1
ATOM 841 C CA . GLU A 1 103 ? -11.924 3.505 5.505 1.00 94.19 103 GLU A CA 1
ATOM 842 C C . GLU A 1 103 ? -11.896 2.202 6.306 1.00 94.19 103 GLU A C 1
ATOM 844 O O . GLU A 1 103 ? -12.706 2.031 7.219 1.00 94.19 103 GLU A O 1
ATOM 849 N N . GLN A 1 104 ? -10.923 1.326 6.055 1.00 92.12 104 GLN A N 1
ATOM 850 C CA . GLN A 1 104 ? -10.754 0.083 6.808 1.00 92.12 104 GLN A CA 1
ATOM 851 C C . GLN A 1 104 ? -10.575 0.352 8.302 1.00 92.12 104 GLN A C 1
ATOM 853 O O . GLN A 1 104 ? -11.192 -0.309 9.140 1.00 92.12 104 GLN A O 1
ATOM 858 N N . LYS A 1 105 ? -9.775 1.363 8.658 1.00 92.44 105 LYS A N 1
ATOM 859 C CA . LYS A 1 105 ? -9.605 1.771 10.052 1.00 92.44 105 LYS A CA 1
ATOM 860 C C . LYS A 1 105 ? -10.933 2.209 10.678 1.00 92.44 105 LYS A C 1
ATOM 862 O O . LYS A 1 105 ? -11.256 1.748 11.770 1.00 92.44 105 LYS A O 1
ATOM 867 N N . ARG A 1 106 ? -11.716 3.046 9.986 1.00 94.06 106 ARG A N 1
ATOM 868 C CA . ARG A 1 106 ? -13.044 3.480 10.456 1.00 94.06 106 ARG A CA 1
ATOM 869 C C . ARG A 1 106 ? -13.990 2.293 10.640 1.00 94.06 106 ARG A C 1
ATOM 871 O O . ARG A 1 106 ? -14.624 2.202 11.686 1.00 94.06 106 ARG A O 1
ATOM 878 N N . LYS A 1 107 ? -14.038 1.361 9.681 1.00 96.50 107 LYS A N 1
ATOM 879 C CA . LYS A 1 107 ? -14.849 0.133 9.773 1.00 96.50 107 LYS A CA 1
ATOM 880 C C . LYS A 1 107 ? -14.458 -0.709 10.992 1.00 96.50 107 LYS A C 1
ATOM 882 O O . LYS A 1 107 ? -15.328 -1.115 11.758 1.00 96.50 107 LYS A O 1
ATOM 887 N N . ARG A 1 108 ? -13.156 -0.903 11.238 1.00 95.88 108 ARG A N 1
ATOM 888 C CA . ARG A 1 108 ? -12.645 -1.633 12.416 1.00 95.88 108 ARG A CA 1
ATOM 889 C C . ARG A 1 108 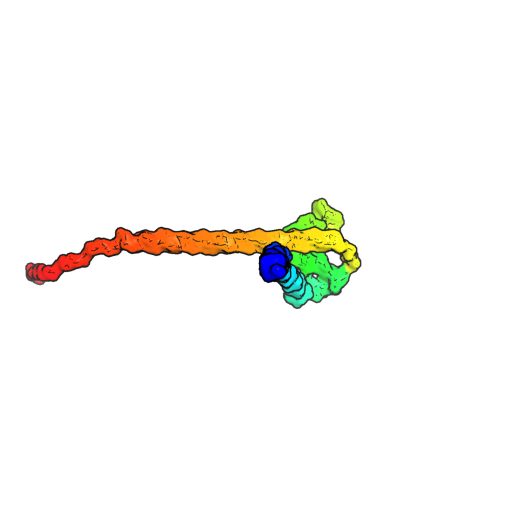? -12.997 -0.940 13.735 1.00 95.88 108 ARG A C 1
ATOM 891 O O . ARG A 1 108 ? -13.355 -1.611 14.698 1.00 95.88 108 ARG A O 1
ATOM 898 N N . GLU A 1 109 ? -12.904 0.386 13.797 1.00 96.50 109 GLU A N 1
ATOM 899 C CA . GLU A 1 109 ? -13.279 1.163 14.987 1.00 96.50 109 GLU A CA 1
ATOM 900 C C . GLU A 1 109 ? -14.786 1.078 15.272 1.00 96.50 109 GLU A C 1
ATOM 902 O O . GLU A 1 109 ? -15.174 0.854 16.419 1.00 96.50 109 GLU A O 1
ATOM 907 N N . MET A 1 110 ? -15.629 1.180 14.238 1.00 97.12 110 MET A N 1
ATOM 908 C CA . MET A 1 110 ? -17.081 1.006 14.361 1.00 97.12 110 MET A CA 1
ATOM 909 C C . MET A 1 110 ? -17.445 -0.408 14.822 1.00 97.12 110 MET A C 1
ATOM 911 O O . MET A 1 110 ? -18.226 -0.553 15.758 1.00 97.12 110 MET A O 1
ATOM 915 N N . ALA A 1 111 ? -16.836 -1.442 14.232 1.00 97.19 111 ALA A N 1
ATOM 916 C CA . ALA A 1 111 ? -17.065 -2.831 14.626 1.00 97.19 111 ALA A CA 1
ATOM 917 C C . ALA A 1 111 ? -16.701 -3.073 16.101 1.00 97.19 111 ALA A C 1
ATOM 919 O O . ALA A 1 111 ? -17.493 -3.641 16.849 1.00 97.19 111 ALA A O 1
ATOM 920 N N . ARG A 1 112 ? -15.547 -2.560 16.553 1.00 96.88 112 ARG A N 1
ATOM 921 C CA . ARG A 1 112 ? -15.123 -2.644 17.962 1.00 96.88 112 ARG A CA 1
ATOM 922 C C . ARG A 1 112 ? -16.079 -1.926 18.910 1.00 96.88 112 ARG A C 1
ATOM 924 O O . ARG A 1 112 ? -16.298 -2.396 20.022 1.00 96.88 112 ARG A O 1
ATOM 931 N N . ARG A 1 113 ? -16.627 -0.777 18.504 1.00 96.75 113 ARG A N 1
ATOM 932 C CA . ARG A 1 113 ? -17.620 -0.051 19.304 1.00 96.75 113 ARG A CA 1
ATOM 933 C C . ARG A 1 113 ? -18.927 -0.839 19.408 1.00 96.75 113 ARG A C 1
ATOM 935 O O . ARG A 1 113 ? -19.405 -1.036 20.519 1.00 96.75 113 ARG A O 1
ATOM 942 N N . ALA A 1 114 ? -19.434 -1.348 18.287 1.00 96.75 114 ALA A N 1
ATOM 943 C CA . ALA A 1 114 ? -20.644 -2.165 18.259 1.00 96.75 114 ALA A CA 1
ATOM 944 C C . ALA A 1 114 ? -20.498 -3.447 19.101 1.00 96.75 114 ALA A C 1
ATOM 946 O O . ALA A 1 114 ? -21.428 -3.841 19.796 1.00 96.75 114 ALA A O 1
ATOM 947 N N . GLU A 1 115 ? -19.323 -4.085 19.094 1.00 96.94 115 GLU A N 1
ATOM 948 C CA . GLU A 1 115 ? -19.044 -5.252 19.942 1.00 96.94 115 GLU A CA 1
ATOM 949 C C . GLU A 1 115 ? -19.090 -4.908 21.442 1.00 96.94 115 GLU A C 1
ATOM 951 O O . GLU A 1 115 ? -19.655 -5.662 22.233 1.00 96.94 115 GLU A O 1
ATOM 956 N N . ARG A 1 116 ? -18.537 -3.756 21.843 1.00 96.06 116 ARG A N 1
ATOM 957 C CA . ARG A 1 116 ? -18.581 -3.284 23.240 1.00 96.06 116 ARG A CA 1
ATOM 958 C C . ARG A 1 116 ? -20.002 -2.959 23.694 1.00 96.06 116 ARG A C 1
ATOM 960 O O . ARG A 1 116 ? -20.367 -3.300 24.813 1.00 96.06 116 ARG A O 1
ATOM 967 N N . GLU A 1 117 ? -20.795 -2.333 22.828 1.00 95.44 117 GLU A N 1
ATOM 968 C CA . GLU A 1 117 ? -22.203 -2.023 23.102 1.00 95.44 117 GLU A CA 1
ATOM 969 C C . GLU A 1 117 ? -23.028 -3.310 23.269 1.00 95.44 117 GLU A C 1
ATOM 971 O O . GLU A 1 117 ? -23.790 -3.424 24.228 1.00 95.44 117 GLU A O 1
ATOM 976 N N . LYS A 1 118 ? -22.794 -4.327 22.424 1.00 95.00 118 LYS A N 1
ATOM 977 C CA . LYS A 1 118 ? -23.416 -5.655 22.571 1.00 95.00 118 LYS A CA 1
ATOM 978 C C . LYS A 1 118 ? -23.062 -6.326 23.900 1.00 95.00 118 LYS A C 1
ATOM 980 O O . LYS A 1 118 ? -23.963 -6.837 24.559 1.00 95.00 118 LYS A O 1
ATOM 985 N N . LYS A 1 119 ? -21.786 -6.302 24.309 1.00 93.75 119 LYS A N 1
ATOM 986 C CA . LYS A 1 119 ? -21.340 -6.880 25.593 1.00 93.75 119 LYS A CA 1
ATOM 987 C C . LYS A 1 119 ? -22.038 -6.221 26.781 1.00 93.75 119 LYS A C 1
ATOM 989 O O . LYS A 1 119 ? -22.614 -6.931 27.594 1.00 93.75 119 LYS A O 1
ATOM 994 N N . LYS A 1 120 ? -22.089 -4.885 26.809 1.00 91.06 120 LYS A N 1
ATOM 995 C CA . LYS A 1 120 ? -22.774 -4.140 27.874 1.00 91.06 120 LYS A CA 1
ATOM 996 C C . LYS A 1 120 ? -24.260 -4.511 27.973 1.00 91.06 120 LYS A C 1
ATOM 998 O O . LYS A 1 120 ? -24.731 -4.863 29.042 1.00 91.06 120 LYS A O 1
ATOM 1003 N N . SER A 1 121 ? -24.963 -4.554 26.838 1.00 84.75 121 SER A N 1
ATOM 1004 C CA . SER A 1 121 ? -26.385 -4.934 26.805 1.00 84.75 121 SER A CA 1
ATOM 1005 C C . SER A 1 121 ? -26.675 -6.394 27.188 1.00 84.75 121 SER A C 1
ATOM 1007 O O . SER A 1 121 ? -27.830 -6.743 27.425 1.00 84.75 121 SER A O 1
ATOM 1009 N N . GLY A 1 122 ? -25.658 -7.262 27.178 1.00 73.94 122 GLY A N 1
ATOM 1010 C CA . GLY A 1 122 ? -25.764 -8.647 27.637 1.00 73.94 122 GLY A CA 1
ATOM 1011 C C . GLY A 1 122 ? -25.523 -8.791 29.140 1.00 73.94 122 GLY A C 1
ATOM 1012 O O . GLY A 1 122 ? -26.180 -9.610 29.769 1.00 73.94 122 GLY A O 1
ATOM 1013 N N . GLU A 1 123 ? -24.630 -7.979 29.707 1.00 70.50 123 GLU A N 1
ATOM 1014 C CA . GLU A 1 123 ? -24.311 -7.943 31.141 1.00 70.50 123 GLU A CA 1
ATOM 1015 C C . GLU A 1 123 ? -25.470 -7.345 31.954 1.00 70.50 123 GLU A C 1
ATOM 1017 O O . GLU A 1 123 ? -25.906 -7.951 32.929 1.00 70.50 123 GLU A O 1
ATOM 1022 N N . ASP A 1 124 ? -26.090 -6.271 31.446 1.00 64.12 124 ASP A N 1
ATOM 1023 C CA . ASP A 1 124 ? -27.280 -5.648 32.051 1.00 64.12 124 ASP A CA 1
ATOM 1024 C C . ASP A 1 124 ? -28.487 -6.619 32.141 1.00 64.12 124 ASP A C 1
ATOM 1026 O O . ASP A 1 124 ? -29.397 -6.417 32.938 1.00 64.12 124 ASP A O 1
ATOM 1030 N N . LYS A 1 125 ? -28.513 -7.701 31.344 1.00 59.81 125 LYS A N 1
ATOM 1031 C CA . LYS A 1 125 ? -29.588 -8.717 31.367 1.00 59.81 125 LYS A CA 1
ATOM 1032 C C . LYS A 1 125 ? -29.348 -9.867 32.344 1.00 59.81 125 LYS A C 1
ATOM 1034 O O . LYS A 1 125 ? -30.272 -10.638 32.587 1.00 59.81 125 LYS A O 1
ATOM 1039 N N . ILE A 1 126 ? -28.134 -10.018 32.871 1.00 58.50 126 ILE A N 1
ATOM 1040 C CA . ILE A 1 126 ? -27.816 -11.071 33.846 1.00 58.50 126 ILE A CA 1
ATOM 1041 C C . ILE A 1 126 ? -28.218 -10.622 35.262 1.00 58.50 126 ILE A C 1
ATOM 1043 O O . ILE A 1 126 ? -28.571 -11.463 36.086 1.00 58.50 126 ILE A O 1
ATOM 1047 N N . GLU A 1 127 ? -28.269 -9.314 35.532 1.00 54.72 127 GLU A N 1
ATOM 1048 C CA . GLU A 1 127 ? -28.624 -8.787 36.858 1.00 54.72 127 GLU A CA 1
ATOM 1049 C C . GLU A 1 127 ? -30.138 -8.738 37.152 1.00 54.72 127 GLU A C 1
ATOM 1051 O O . GLU A 1 127 ? -30.519 -8.752 38.319 1.00 54.72 127 GLU A O 1
ATOM 1056 N N . GLU A 1 128 ? -31.026 -8.794 36.148 1.00 53.88 128 GLU A N 1
ATOM 1057 C CA . GLU A 1 128 ? -32.488 -8.863 36.385 1.00 53.88 128 GLU A CA 1
ATOM 1058 C C . GLU A 1 128 ? -33.030 -10.295 36.601 1.00 53.88 128 GLU A C 1
ATOM 1060 O O . GLU A 1 128 ? -34.221 -10.479 36.846 1.00 53.88 128 GLU A O 1
ATOM 1065 N N . GLY A 1 129 ? -32.174 -11.326 36.551 1.00 49.47 129 GLY A N 1
ATOM 1066 C CA . GLY A 1 129 ? -32.554 -12.726 36.807 1.00 49.47 129 GLY A CA 1
ATOM 1067 C C . GLY A 1 129 ? -32.212 -13.260 38.206 1.00 49.47 129 GLY A C 1
ATOM 1068 O O . GLY A 1 129 ? -32.567 -14.391 38.527 1.00 49.47 129 GLY A O 1
ATOM 1069 N N . GLY A 1 130 ? -31.515 -12.481 39.038 1.00 45.31 130 GLY A N 1
ATOM 1070 C CA . GLY A 1 130 ? -30.979 -12.910 40.337 1.00 45.31 130 GLY A CA 1
ATOM 1071 C C . GLY A 1 130 ? -31.863 -12.560 41.535 1.00 45.31 130 GLY A C 1
ATOM 1072 O O . GLY A 1 130 ? -31.365 -12.035 42.526 1.00 45.31 130 GLY A O 1
ATOM 1073 N N . GLY A 1 131 ? -3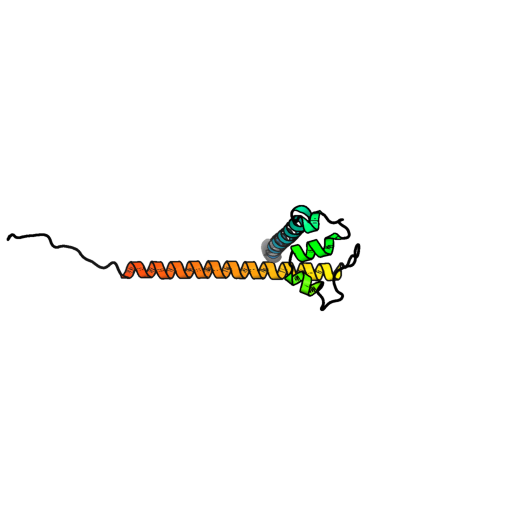3.173 -12.796 41.442 1.00 41.97 131 GLY A N 1
ATOM 1074 C CA . GLY A 1 131 ? -34.126 -12.572 42.529 1.00 41.97 131 GLY A CA 1
ATOM 1075 C C . GLY A 1 131 ? -34.413 -13.839 43.339 1.00 41.97 131 GLY A C 1
ATOM 1076 O O . GLY A 1 131 ? -35.186 -14.677 42.897 1.00 41.97 131 GLY A O 1
ATOM 1077 N N . SER A 1 132 ? -33.829 -13.901 44.538 1.00 42.06 132 SER A N 1
ATOM 1078 C CA . SER A 1 132 ? -34.325 -14.535 45.774 1.00 42.06 132 SER A CA 1
ATOM 1079 C C . SER A 1 132 ? -34.774 -16.010 45.759 1.00 42.06 132 SER A C 1
ATOM 1081 O O . SER A 1 132 ? -35.858 -16.362 45.300 1.00 42.06 132 SER A O 1
ATOM 1083 N N . GLY A 1 133 ? -33.976 -16.857 46.412 1.00 38.19 133 GLY A N 1
ATOM 1084 C CA . GLY A 1 133 ? -34.352 -18.193 46.876 1.00 38.19 133 GLY A CA 1
ATOM 1085 C C . GLY A 1 133 ? -33.661 -18.483 48.206 1.00 38.19 133 GLY A C 1
ATOM 1086 O O . GLY A 1 133 ? -32.710 -19.256 48.259 1.00 38.19 133 GLY A O 1
ATOM 1087 N N . GLU A 1 134 ? -34.092 -17.786 49.256 1.00 42.59 134 GLU A N 1
ATOM 1088 C CA . GLU A 1 134 ? -33.660 -17.976 50.642 1.00 42.59 134 GLU A CA 1
ATOM 1089 C C . GLU A 1 134 ? -34.635 -18.927 51.364 1.00 42.59 134 GLU A C 1
ATOM 1091 O O . GLU A 1 134 ? -35.844 -18.716 51.317 1.00 42.59 134 GLU A O 1
ATOM 1096 N N . GLY A 1 135 ? -34.096 -19.927 52.072 1.00 40.25 135 GLY A N 1
ATOM 1097 C CA . GLY A 1 135 ? -34.693 -20.481 53.297 1.00 40.25 135 GLY A CA 1
ATOM 1098 C C . GLY A 1 135 ? -35.641 -21.683 53.176 1.00 40.25 135 GLY A C 1
ATOM 1099 O O . GLY A 1 135 ? -36.770 -21.559 52.714 1.00 40.25 135 GLY A O 1
ATOM 1100 N N . GLY A 1 136 ? -35.221 -22.827 53.732 1.00 35.72 136 GLY A N 1
ATOM 1101 C CA . GLY A 1 136 ? -36.102 -23.962 54.027 1.00 35.72 136 GLY A CA 1
ATOM 1102 C C . GLY A 1 136 ? -35.359 -25.217 54.492 1.00 35.72 136 GLY A C 1
ATOM 1103 O O . GLY A 1 136 ? -35.214 -26.160 53.724 1.00 35.72 136 GLY A O 1
ATOM 1104 N N . ASP A 1 137 ? -34.867 -25.195 55.731 1.00 44.75 137 ASP A N 1
ATOM 1105 C CA . ASP A 1 137 ? -34.401 -26.360 56.500 1.00 44.75 137 ASP A CA 1
ATOM 1106 C C . ASP A 1 137 ? -35.605 -27.144 57.085 1.00 44.75 137 ASP A C 1
ATOM 1108 O O . ASP A 1 137 ? -36.702 -26.596 57.199 1.00 44.75 137 ASP A O 1
ATOM 1112 N N . ALA A 1 138 ? -35.329 -28.372 57.538 1.00 48.88 138 ALA A N 1
ATOM 1113 C CA . ALA A 1 138 ? -36.124 -29.318 58.330 1.00 48.88 138 ALA A CA 1
ATOM 1114 C C . ALA A 1 138 ? -37.017 -30.353 57.600 1.00 48.88 138 ALA A C 1
ATOM 1116 O O . ALA A 1 138 ? -38.138 -30.074 57.192 1.00 48.88 138 ALA A O 1
ATOM 1117 N N . GLY A 1 139 ? -36.566 -31.616 57.655 1.00 44.12 139 GLY A N 1
ATOM 1118 C CA . GLY A 1 139 ? -37.277 -32.621 58.463 1.00 44.12 139 GLY A CA 1
ATOM 1119 C C . GLY A 1 139 ? -37.994 -33.787 57.763 1.00 44.12 139 GLY A C 1
ATOM 1120 O O . GLY A 1 139 ? -38.852 -33.587 56.916 1.00 44.12 139 GLY A O 1
ATOM 1121 N N . GLU A 1 140 ? -37.721 -34.986 58.299 1.00 43.53 140 GLU A N 1
ATOM 1122 C CA . GLU A 1 140 ? -38.640 -36.133 58.482 1.00 43.53 140 GLU A CA 1
ATOM 1123 C C . GLU A 1 140 ? -38.577 -37.350 57.514 1.00 43.53 140 GLU A C 1
ATOM 1125 O O . GLU A 1 140 ? -39.052 -37.321 56.384 1.00 43.53 140 GLU A O 1
ATOM 1130 N N . ILE A 1 141 ? -37.950 -38.432 58.023 1.00 48.09 141 ILE A N 1
ATOM 1131 C CA . ILE A 1 141 ? -38.364 -39.863 58.099 1.00 48.09 141 ILE A CA 1
ATOM 1132 C C . ILE A 1 141 ? -39.469 -40.320 57.117 1.00 48.09 141 ILE A C 1
ATOM 1134 O O . ILE A 1 141 ? -40.532 -39.724 57.152 1.00 48.09 141 ILE A O 1
ATOM 1138 N N . ILE A 1 142 ? -39.277 -41.395 56.317 1.00 48.72 142 ILE A N 1
ATOM 1139 C CA . ILE A 1 142 ? -39.725 -42.815 56.503 1.00 48.72 142 ILE A CA 1
ATOM 1140 C C . ILE A 1 142 ? -39.157 -43.678 55.348 1.00 48.72 142 ILE A C 1
ATOM 1142 O O . ILE A 1 142 ? -39.264 -43.281 54.188 1.00 48.72 142 ILE A O 1
ATOM 1146 N N . GLY A 1 143 ? -38.607 -44.864 55.649 1.00 43.97 143 GLY A N 1
ATOM 1147 C CA . GLY A 1 143 ? -38.263 -45.900 54.664 1.00 43.97 143 GLY A CA 1
ATOM 1148 C C . GLY A 1 143 ? -37.222 -46.892 55.148 1.00 43.97 143 GLY A C 1
ATOM 1149 O O . GLY A 1 143 ? -36.146 -46.918 54.517 1.00 43.97 143 GLY A O 1
#

Secondary structure (DSSP, 8-state):
-HHHHHHHHHHHHHTS-----HHHHHHHHHHHHHHHHHHHHHT-HHHHTS-TTT-HHHHHHHH-HHHHHHHHSTTTT-SPPTT---HHHHHHHHHHHHHHHHHHHHHHHHHHHHHHHHHHHHHTTTGGG--------------

pLDDT: mean 82.55, std 17.88, range [35.72, 97.81]

InterPro domains:
  IPR031985 Protein of unknown function DUF4787 [PF16029] (30-96)
  IPR031985 Protein of unknown function DUF4787 [PTHR35455] (3-105)

Sequence (143 aa):
MTHFTRLFLFLLVLLLPTGNHAKSRRQKTDTMWKNRKRECEREDDLCRGMHPDMNQNCVNKCVSPECFDEVYGPSTPGPLEDGELDPERQKLFTSCVRRDYREQKRKREMARRAEREKKKSGEDKIEEGGGSGEGGDAGEIIG

Foldseek 3Di:
DVVVVVVVVVVVVVPPDPDDPVVVLVVVLVVVLVVLLVCQCPVPPVLVVDDPQASVLVSLCSSPVVLSCVLANPVHPHHAPRNDDDVVSVVSSSVVSSVVVVVVVVVVVVVVVVVVVVVVVVVVVVVVVPDDDDDDDDDDDDD

Organism: NCBI:txid722753

Radius of gyration: 30.84 Å; chains: 1; bounding box: 55×100×79 Å